Protein AF-A0A529TYB2-F1 (afdb_monomer)

Sequence (57 aa):
SPVPALASALAYFDSYRQGRGTSNLIQAQRDFFGAHGFERTGEEGAFHGPWGSGAGH

pLDDT: mean 91.19, std 12.07, range [39.91, 98.06]

Mean predicted aligned error: 5.55 Å

Nearest PDB structures (foldseek):
  2w8z-assembly1_B  TM=9.673E-01  e=9.367E-05  Geobacillus stearothermophilus
  3fwn-assembly1_B  TM=9.596E-01  e=1.446E-04  Escherichia coli K-12
  2iyo-assembly1_A  TM=9.511E-01  e=1.345E-04  Lactococcus lactis
  2iz0-assembly1_B  TM=9.643E-01  e=3.708E-04  Lactococcus lactis
  7cb5-assembly1_B  TM=9.668E-01  e=3.987E-04  Staphylococcus aureus subsp. aureus str. Newman

Secondary structure (DSSP, 8-state):
---HHHHHHHHHHHHHH-SS-SHHHHHHHHHHHH---EEETTEEEEE-----S-S--

Foldseek 3Di:
DDDVVVVVVVVVVVVVPDPDDPCVVVQLVCCLQPVPFDDDVPDDDTDHDPNDPPPDD

Radius of gyration: 16.43 Å; Cα contacts (8 Å, |Δi|>4): 34; chains: 1; bounding box: 33×26×43 Å

Structure (mmCIF, N/CA/C/O backbone):
data_AF-A0A529TYB2-F1
#
_entry.id   AF-A0A529TYB2-F1
#
loop_
_atom_site.group_PDB
_atom_site.id
_atom_site.type_symbol
_atom_site.label_atom_id
_atom_site.label_alt_id
_atom_site.label_comp_id
_atom_site.label_asym_id
_atom_site.label_entity_id
_atom_site.label_seq_id
_atom_site.pdbx_PDB_ins_code
_atom_site.Cartn_x
_atom_site.Cartn_y
_atom_site.Cartn_z
_atom_site.occupancy
_atom_site.B_iso_or_equiv
_atom_site.auth_seq_id
_atom_site.auth_comp_id
_atom_site.auth_asym_id
_atom_site.auth_atom_id
_atom_site.pdbx_PDB_model_num
ATOM 1 N N . SER A 1 1 ? -11.138 7.944 24.720 1.00 74.50 1 SER A N 1
ATOM 2 C CA . SER A 1 1 ? -10.000 7.012 24.850 1.00 74.50 1 SER A CA 1
ATOM 3 C C . SER A 1 1 ? -9.752 6.274 23.552 1.00 74.50 1 SER A C 1
ATOM 5 O O . SER A 1 1 ? -10.726 5.979 22.869 1.00 74.50 1 SER A O 1
ATOM 7 N N . PRO A 1 2 ? -8.488 5.980 23.208 1.00 87.69 2 PRO A N 1
ATOM 8 C CA . PRO A 1 2 ? -8.152 5.149 22.053 1.00 87.69 2 PRO A CA 1
ATOM 9 C C . PRO A 1 2 ? -8.632 3.699 22.250 1.00 87.69 2 PRO A C 1
ATOM 11 O O . PRO A 1 2 ? -8.611 3.186 23.367 1.00 87.69 2 PRO A O 1
ATOM 14 N N . VAL A 1 3 ? -9.051 3.046 21.160 1.00 93.94 3 VAL A N 1
ATOM 15 C CA . VAL A 1 3 ? -9.558 1.655 21.131 1.00 93.94 3 VAL A CA 1
ATOM 16 C C . VAL A 1 3 ? -8.758 0.780 20.149 1.00 93.94 3 VAL A C 1
ATOM 18 O O . VAL A 1 3 ? -9.311 0.265 19.178 1.00 93.94 3 VAL A O 1
ATOM 21 N N . PRO A 1 4 ? -7.440 0.605 20.354 1.00 95.88 4 PRO A N 1
ATOM 22 C CA . PRO A 1 4 ? -6.548 0.033 19.342 1.00 95.88 4 PRO A CA 1
ATOM 23 C C . PRO A 1 4 ? -6.904 -1.408 18.951 1.00 95.88 4 PRO A C 1
ATOM 25 O O . PRO A 1 4 ? -6.922 -1.726 17.769 1.00 95.88 4 PRO A O 1
ATOM 28 N N . ALA A 1 5 ? -7.250 -2.269 19.914 1.00 97.44 5 ALA A N 1
ATOM 29 C CA . ALA A 1 5 ? -7.599 -3.662 19.624 1.00 97.44 5 ALA A CA 1
ATOM 30 C C . ALA A 1 5 ? -8.878 -3.778 18.775 1.00 97.44 5 ALA A C 1
ATOM 32 O O . ALA A 1 5 ? -8.908 -4.522 17.797 1.00 97.44 5 ALA A O 1
ATOM 33 N N . LEU A 1 6 ? -9.912 -3.001 19.114 1.00 96.81 6 LEU A N 1
ATOM 34 C CA . LEU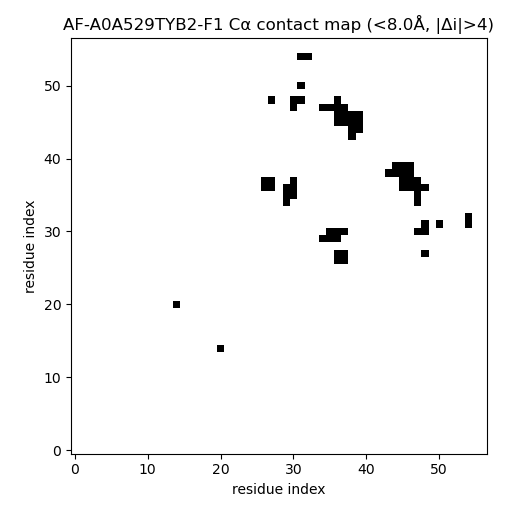 A 1 6 ? -11.167 -2.979 18.364 1.00 96.81 6 LEU A CA 1
ATOM 35 C C . LEU A 1 6 ? -10.975 -2.383 16.963 1.00 96.81 6 LEU A C 1
ATOM 37 O O . LEU A 1 6 ? -11.491 -2.932 15.993 1.00 96.81 6 LEU A O 1
ATOM 41 N N . ALA A 1 7 ? -10.202 -1.299 16.847 1.00 97.81 7 ALA A N 1
ATOM 42 C CA . ALA A 1 7 ? -9.889 -0.684 15.561 1.00 97.81 7 ALA A CA 1
ATOM 43 C C . ALA A 1 7 ? -9.145 -1.657 14.631 1.00 97.81 7 ALA A C 1
ATOM 45 O O . ALA A 1 7 ? -9.522 -1.800 13.470 1.00 97.81 7 ALA A O 1
ATOM 46 N N . SER A 1 8 ? -8.145 -2.381 15.146 1.00 97.56 8 SER A N 1
ATOM 47 C CA . SER A 1 8 ? -7.415 -3.392 14.374 1.00 97.56 8 SER A CA 1
ATOM 48 C C . SER A 1 8 ? -8.301 -4.567 13.961 1.00 97.56 8 SER A C 1
ATOM 50 O O . SER A 1 8 ? -8.209 -5.025 12.824 1.00 97.56 8 SER A O 1
ATOM 52 N N . ALA A 1 9 ? -9.181 -5.042 14.851 1.00 98.06 9 ALA A N 1
ATOM 53 C CA . ALA A 1 9 ? -10.110 -6.125 14.533 1.00 98.06 9 ALA A CA 1
ATOM 54 C C . ALA A 1 9 ? -11.074 -5.734 13.400 1.00 98.06 9 ALA 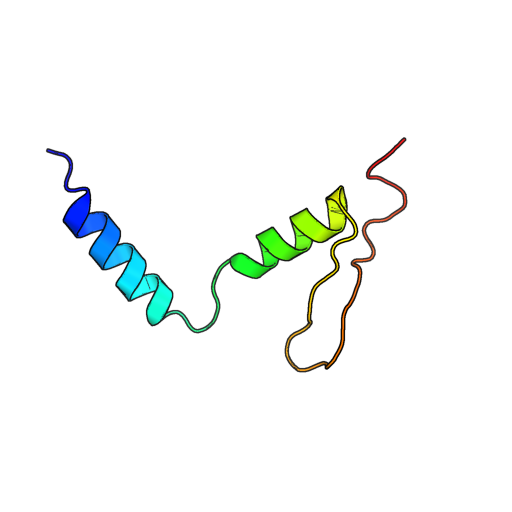A C 1
ATOM 56 O O . ALA A 1 9 ? -11.287 -6.518 12.475 1.00 98.06 9 ALA A O 1
ATOM 57 N N . LEU A 1 10 ? -11.605 -4.506 13.436 1.00 97.25 10 LEU A N 1
ATOM 58 C CA . LEU A 1 10 ? -12.479 -3.992 12.384 1.00 97.25 10 LEU A CA 1
ATOM 59 C C . LEU A 1 10 ? -11.727 -3.814 11.060 1.00 97.25 10 LEU A C 1
ATOM 61 O O . LEU A 1 10 ? -12.199 -4.281 10.028 1.00 97.25 10 LEU A O 1
ATOM 65 N N . ALA A 1 11 ? -10.531 -3.221 11.091 1.00 96.88 11 ALA A N 1
ATOM 66 C CA . ALA A 1 11 ? -9.709 -3.036 9.896 1.00 96.88 11 ALA A CA 1
ATOM 67 C C . ALA A 1 11 ? -9.344 -4.374 9.227 1.00 96.88 11 ALA A C 1
ATOM 69 O O . ALA A 1 11 ? -9.361 -4.477 7.998 1.00 96.88 11 ALA A O 1
ATOM 70 N N . TYR A 1 12 ? -9.056 -5.410 10.022 1.00 96.31 12 TYR A N 1
ATOM 71 C CA . TYR A 1 12 ? -8.821 -6.761 9.514 1.00 96.31 12 TYR A CA 1
ATOM 72 C C . TYR A 1 12 ? -10.071 -7.334 8.843 1.00 96.31 12 TYR A C 1
ATOM 74 O O . TYR A 1 12 ? -9.998 -7.796 7.706 1.00 96.31 12 TYR A O 1
ATOM 82 N N . PHE A 1 13 ? -11.219 -7.272 9.524 1.00 97.25 13 PHE A N 1
ATOM 83 C CA . PHE A 1 13 ? -12.479 -7.781 8.988 1.00 97.25 13 PHE A CA 1
ATOM 84 C C . PHE A 1 13 ? -12.876 -7.072 7.685 1.00 97.25 13 PHE A C 1
ATOM 86 O O . PHE A 1 13 ? -13.253 -7.725 6.712 1.00 97.25 13 PHE A O 1
ATOM 93 N N . ASP A 1 14 ? -12.727 -5.748 7.639 1.00 96.38 14 ASP A N 1
ATOM 94 C CA . ASP A 1 14 ? -13.001 -4.937 6.454 1.00 96.38 14 ASP A CA 1
ATOM 95 C C . ASP A 1 14 ? -12.057 -5.260 5.295 1.00 96.38 14 ASP A C 1
ATOM 97 O O . ASP A 1 14 ? -12.516 -5.431 4.167 1.00 96.38 14 ASP A O 1
ATOM 101 N N . SER A 1 15 ? -10.763 -5.436 5.570 1.00 95.75 15 SER A N 1
ATOM 102 C CA . SER A 1 15 ? -9.790 -5.833 4.547 1.00 95.75 15 SER A CA 1
ATOM 103 C C . SER A 1 15 ? -10.060 -7.243 4.018 1.00 95.75 15 SER A C 1
ATOM 105 O O . SER A 1 15 ? -9.921 -7.485 2.823 1.00 95.75 15 SER A O 1
ATOM 107 N N . TYR A 1 16 ? -10.480 -8.173 4.882 1.00 95.75 16 TYR A N 1
ATOM 108 C CA . TYR A 1 16 ? -10.761 -9.558 4.496 1.00 95.75 16 TYR A CA 1
ATOM 109 C C . TYR A 1 16 ? -11.951 -9.667 3.536 1.00 95.75 16 TYR A C 1
ATOM 111 O O . TYR A 1 16 ? -11.910 -10.420 2.566 1.00 95.75 16 TYR A O 1
ATOM 119 N N . ARG A 1 17 ? -13.012 -8.892 3.781 1.00 96.25 17 ARG A N 1
ATOM 120 C CA . ARG A 1 17 ? -14.212 -8.880 2.927 1.00 96.25 17 ARG A CA 1
ATOM 121 C C . ARG A 1 17 ? -14.073 -7.995 1.684 1.00 96.25 17 ARG A C 1
ATOM 123 O O . ARG A 1 17 ? -14.956 -8.004 0.826 1.00 96.25 17 ARG A O 1
ATOM 130 N N . GLN A 1 18 ? -13.001 -7.214 1.575 1.00 95.12 18 GLN A N 1
ATOM 131 C CA . GLN A 1 18 ? -12.764 -6.325 0.446 1.00 95.12 18 GLN A CA 1
ATOM 132 C C . GLN A 1 18 ? -12.140 -7.095 -0.727 1.00 95.12 18 GLN A C 1
ATOM 134 O O . GLN A 1 18 ? -10.959 -7.423 -0.720 1.00 95.12 18 GLN A O 1
ATOM 139 N N . GLY A 1 19 ? -12.916 -7.321 -1.792 1.00 92.81 19 GLY A N 1
ATOM 140 C CA . GLY A 1 19 ? -12.457 -8.091 -2.960 1.00 92.81 19 GLY A CA 1
ATOM 141 C C . GLY A 1 19 ? -11.259 -7.494 -3.718 1.00 92.81 19 GLY A C 1
ATOM 142 O O . GLY A 1 19 ? -10.568 -8.217 -4.431 1.00 92.81 19 GLY A O 1
ATOM 143 N N . ARG A 1 20 ? -10.988 -6.187 -3.579 1.00 91.62 20 ARG A N 1
ATOM 144 C CA . ARG A 1 20 ? -9.778 -5.526 -4.103 1.00 91.62 20 ARG A CA 1
ATOM 145 C C . ARG A 1 20 ? -9.266 -4.483 -3.114 1.00 91.62 20 ARG A C 1
ATOM 147 O O . ARG A 1 20 ? -9.919 -3.459 -2.914 1.00 91.62 20 ARG A O 1
ATOM 154 N N . GLY A 1 21 ? -8.110 -4.751 -2.514 1.00 91.88 21 GLY A N 1
ATOM 155 C CA . GLY A 1 21 ? -7.409 -3.823 -1.625 1.00 91.88 21 GLY A CA 1
ATOM 156 C C . GLY A 1 21 ? -6.513 -2.828 -2.368 1.00 91.88 21 GLY A C 1
ATOM 157 O O . GLY A 1 21 ? -6.534 -2.728 -3.593 1.00 91.88 21 GLY A O 1
ATOM 158 N N . THR A 1 22 ? -5.686 -2.113 -1.610 1.00 94.12 22 THR A N 1
ATOM 159 C CA . THR A 1 22 ? -4.756 -1.079 -2.104 1.00 94.12 22 THR A CA 1
ATOM 160 C C . THR A 1 22 ? -3.342 -1.600 -2.389 1.00 94.12 22 THR A C 1
ATOM 162 O O . THR A 1 22 ? -2.437 -0.823 -2.696 1.00 94.12 22 THR A O 1
ATOM 165 N N . SER A 1 23 ? -3.122 -2.918 -2.305 1.00 95.12 23 SER A N 1
ATOM 166 C CA . SER A 1 23 ? -1.803 -3.543 -2.488 1.00 95.12 23 SER A CA 1
ATOM 167 C C . SER A 1 23 ? -1.208 -3.326 -3.884 1.00 95.12 23 SER A C 1
ATOM 169 O O . SER A 1 23 ? 0.010 -3.360 -4.042 1.00 95.12 23 SER A O 1
ATOM 171 N N . ASN A 1 24 ? -2.036 -3.038 -4.889 1.00 95.50 24 ASN A N 1
ATOM 172 C CA . ASN A 1 24 ? -1.592 -2.693 -6.238 1.00 95.50 24 ASN A CA 1
ATOM 173 C C . ASN A 1 24 ? -0.683 -1.452 -6.262 1.00 95.50 24 ASN A C 1
ATOM 175 O O . ASN A 1 24 ? 0.278 -1.422 -7.024 1.00 95.50 24 ASN 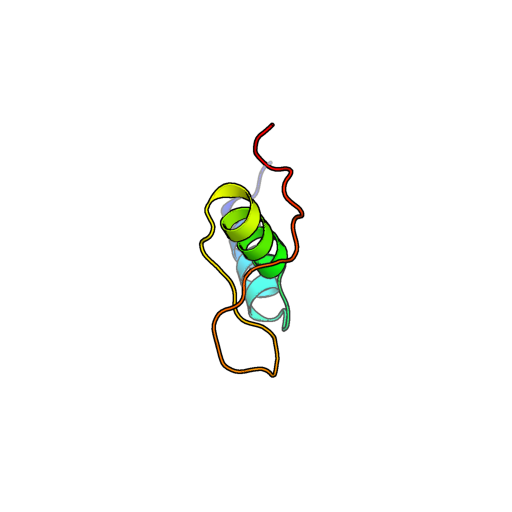A O 1
ATOM 179 N N . LEU A 1 25 ? -0.944 -0.456 -5.409 1.00 96.38 25 LEU A N 1
ATOM 180 C CA . LEU A 1 25 ? -0.091 0.731 -5.300 1.00 96.38 25 LEU A CA 1
ATOM 181 C C . LEU A 1 25 ? 1.277 0.381 -4.711 1.00 96.38 25 LEU A C 1
ATOM 183 O O . LEU A 1 25 ? 2.297 0.858 -5.198 1.00 96.38 25 LEU A O 1
ATOM 187 N N . ILE A 1 26 ? 1.306 -0.500 -3.709 1.00 96.75 26 ILE A N 1
ATOM 188 C CA . ILE A 1 26 ? 2.554 -0.993 -3.113 1.00 96.75 26 ILE A CA 1
ATOM 189 C C . ILE A 1 26 ? 3.370 -1.751 -4.164 1.00 96.75 26 ILE A C 1
ATOM 191 O O . ILE A 1 26 ? 4.572 -1.534 -4.285 1.00 96.75 26 ILE A O 1
ATOM 195 N N . GLN A 1 27 ? 2.725 -2.608 -4.959 1.00 97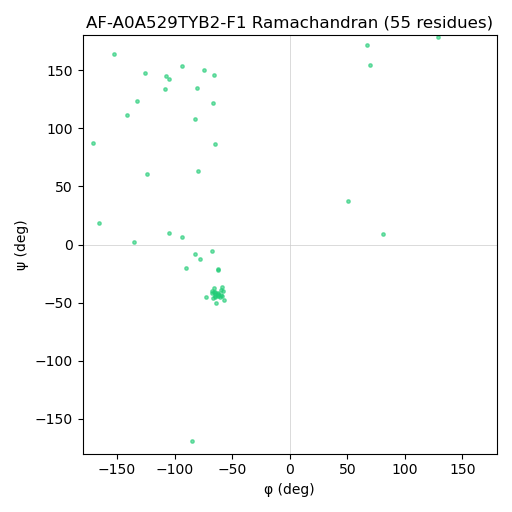.38 27 GLN A N 1
ATOM 196 C CA . GLN A 1 27 ? 3.392 -3.323 -6.047 1.00 97.38 27 GLN A CA 1
ATOM 197 C C . GLN A 1 27 ? 3.956 -2.369 -7.108 1.00 97.38 27 GLN A C 1
ATOM 199 O O . GLN A 1 27 ? 5.110 -2.520 -7.497 1.00 97.38 27 GLN A O 1
ATOM 204 N N . ALA A 1 28 ? 3.195 -1.344 -7.502 1.00 96.00 28 ALA A N 1
ATOM 205 C CA . ALA A 1 28 ? 3.674 -0.303 -8.407 1.00 96.00 28 ALA A CA 1
ATOM 206 C C . ALA A 1 28 ? 4.902 0.435 -7.847 1.00 96.00 28 ALA A C 1
ATOM 208 O O . ALA A 1 28 ? 5.878 0.625 -8.560 1.00 96.00 28 ALA A O 1
ATOM 209 N N . GLN A 1 29 ? 4.892 0.798 -6.561 1.00 96.88 29 GLN A N 1
ATOM 210 C CA . GLN A 1 29 ? 6.027 1.458 -5.908 1.00 96.88 29 GLN A CA 1
ATOM 211 C C . GLN A 1 29 ? 7.266 0.555 -5.847 1.00 96.88 29 GLN A C 1
ATOM 213 O O . GLN A 1 29 ? 8.367 0.997 -6.168 1.00 96.88 29 GLN A O 1
ATOM 218 N N . ARG A 1 30 ? 7.098 -0.718 -5.463 1.00 97.25 30 ARG A N 1
ATOM 219 C CA . ARG A 1 30 ? 8.189 -1.708 -5.433 1.00 97.25 30 ARG A CA 1
ATOM 220 C C . ARG A 1 30 ? 8.829 -1.879 -6.805 1.00 97.25 30 ARG A C 1
ATOM 222 O O . ARG A 1 30 ? 10.046 -2.013 -6.895 1.00 97.25 30 ARG A O 1
ATOM 229 N N . ASP A 1 31 ? 8.014 -1.882 -7.852 1.00 96.75 31 ASP A N 1
ATOM 230 C CA . ASP A 1 31 ? 8.502 -1.992 -9.216 1.00 96.75 31 ASP A CA 1
ATOM 231 C C . ASP A 1 31 ? 9.187 -0.704 -9.694 1.00 96.75 31 ASP A C 1
ATOM 233 O O . ASP A 1 31 ? 10.300 -0.764 -10.206 1.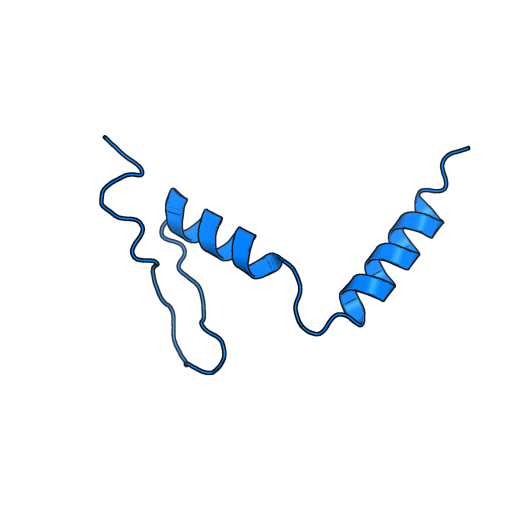00 96.75 31 ASP A O 1
ATOM 237 N N . PHE A 1 32 ? 8.584 0.458 -9.435 1.00 95.44 32 PHE A N 1
ATOM 238 C CA . PHE A 1 32 ? 9.134 1.763 -9.809 1.00 95.44 32 PHE A CA 1
ATOM 239 C C . PHE A 1 32 ? 10.535 2.002 -9.226 1.00 95.44 32 PHE A C 1
ATOM 241 O O . PHE A 1 32 ? 11.442 2.405 -9.949 1.00 95.44 32 PHE A O 1
ATOM 248 N N . PHE A 1 33 ? 10.728 1.743 -7.928 1.00 94.62 33 PHE A N 1
ATOM 249 C CA . PHE A 1 33 ? 12.0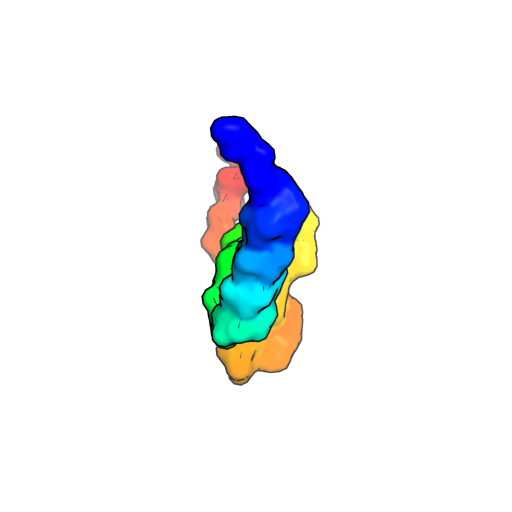00 2.024 -7.248 1.00 94.62 33 PHE A CA 1
ATOM 250 C C . PHE A 1 33 ? 13.002 0.863 -7.274 1.00 94.62 33 PHE A C 1
ATOM 252 O O . PHE A 1 33 ? 14.186 1.087 -7.035 1.00 94.62 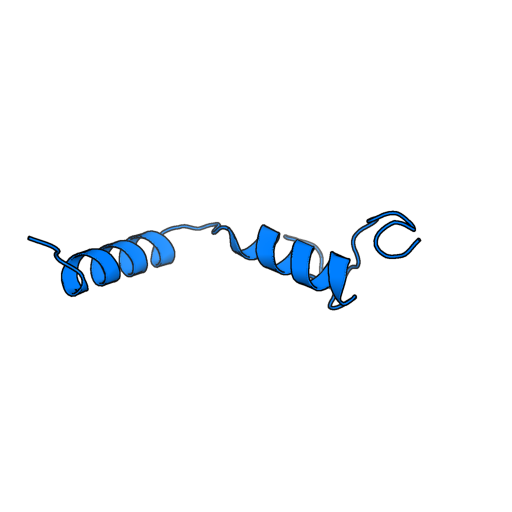33 PHE A O 1
ATOM 259 N N . GLY A 1 34 ? 12.546 -0.372 -7.501 1.00 94.31 34 GLY A N 1
ATOM 260 C CA . GLY A 1 34 ? 13.360 -1.574 -7.285 1.00 94.31 34 GLY A CA 1
ATOM 261 C C . GLY A 1 34 ? 13.303 -2.618 -8.394 1.00 94.31 34 GLY A C 1
ATOM 262 O O . GLY A 1 34 ? 13.908 -3.672 -8.232 1.00 94.31 34 GLY A O 1
ATOM 263 N N . ALA A 1 35 ? 12.577 -2.368 -9.490 1.00 94.38 35 ALA A N 1
ATOM 264 C CA . ALA A 1 35 ? 12.378 -3.325 -10.581 1.00 94.38 35 ALA A CA 1
ATOM 265 C C . ALA A 1 35 ? 11.917 -4.714 -10.087 1.00 94.38 35 ALA A C 1
ATOM 267 O O . ALA A 1 35 ? 12.345 -5.750 -10.588 1.00 94.38 35 ALA A O 1
ATOM 268 N N . HIS A 1 36 ? 11.058 -4.744 -9.063 1.00 95.69 36 HIS A N 1
ATOM 269 C CA . HIS A 1 36 ? 10.549 -5.985 -8.471 1.00 95.69 36 HIS A CA 1
ATOM 270 C C . HIS A 1 36 ? 9.444 -6.666 -9.293 1.00 95.69 36 HIS A C 1
ATOM 272 O O . HIS A 1 36 ? 9.093 -7.807 -8.995 1.00 95.69 36 HIS A O 1
ATOM 278 N N . GLY A 1 37 ? 8.880 -5.982 -10.289 1.00 95.69 37 GLY A N 1
ATOM 279 C CA . GLY A 1 37 ? 7.759 -6.465 -11.083 1.00 95.69 37 GLY A CA 1
ATOM 280 C C . GLY A 1 37 ? 6.444 -6.588 -10.303 1.00 95.69 37 GLY A C 1
ATOM 281 O O . GLY A 1 37 ? 6.370 -6.438 -9.077 1.00 95.69 37 GLY A O 1
ATOM 282 N N . PHE A 1 38 ? 5.367 -6.861 -11.033 1.00 97.31 38 PHE A N 1
ATOM 283 C CA . PHE A 1 38 ? 4.043 -7.159 -10.490 1.00 97.31 38 PHE A CA 1
ATOM 284 C C . PHE A 1 38 ? 3.226 -8.040 -11.442 1.00 97.31 38 PHE A C 1
ATOM 286 O O . PHE A 1 38 ? 3.534 -8.147 -12.624 1.00 97.31 38 PHE A O 1
ATOM 293 N N . GLU A 1 39 ? 2.158 -8.645 -10.929 1.00 97.31 39 GLU A N 1
ATOM 294 C CA . GLU A 1 39 ? 1.189 -9.413 -11.719 1.00 97.31 39 GLU A CA 1
ATOM 295 C C . GLU A 1 39 ? 0.002 -8.538 -12.142 1.00 97.31 39 GLU A C 1
ATOM 297 O O . GLU A 1 39 ? -0.369 -7.577 -11.455 1.00 97.31 39 GLU A O 1
ATOM 302 N N . ARG A 1 40 ? -0.644 -8.890 -13.256 1.00 95.19 40 ARG A N 1
ATOM 303 C CA . ARG A 1 40 ? -1.845 -8.209 -13.754 1.00 95.19 40 ARG A CA 1
ATOM 304 C C . ARG A 1 40 ? -3.079 -9.078 -13.549 1.00 95.19 40 ARG A C 1
ATOM 306 O O . ARG A 1 40 ? -3.045 -10.296 -13.646 1.00 95.19 40 ARG A O 1
ATOM 313 N N . THR A 1 41 ? -4.214 -8.446 -13.256 1.00 94.69 41 THR A N 1
ATOM 314 C CA . THR A 1 41 ? -5.471 -9.191 -13.106 1.00 94.69 41 THR A CA 1
ATOM 315 C C . THR A 1 41 ? -5.888 -9.779 -14.454 1.00 94.69 41 THR A C 1
ATOM 317 O O . THR A 1 41 ? -6.124 -9.025 -15.391 1.00 94.69 41 THR A O 1
ATOM 320 N N . GLY A 1 42 ? -6.038 -11.104 -14.518 1.00 95.94 42 GLY A N 1
ATOM 321 C CA . GLY A 1 42 ? -6.495 -11.806 -15.723 1.00 95.94 42 GLY A CA 1
ATOM 322 C C . GLY A 1 42 ? -5.410 -12.042 -16.776 1.00 95.94 42 GLY A C 1
ATOM 323 O O . GLY A 1 42 ? -5.736 -12.482 -17.872 1.00 95.94 42 GLY A O 1
ATOM 324 N N . GLU A 1 43 ? -4.145 -11.773 -16.452 1.00 97.12 43 GLU A N 1
ATOM 325 C CA . GLU A 1 43 ? -3.002 -12.011 -17.332 1.00 97.12 43 GLU A CA 1
ATOM 3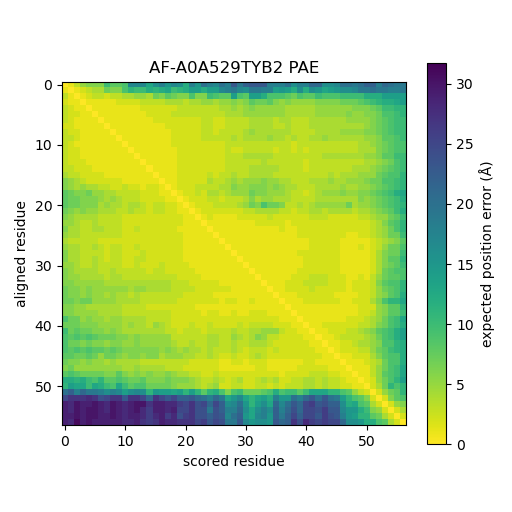26 C C . GLU A 1 43 ? -1.913 -12.727 -16.525 1.00 97.12 43 GLU A C 1
ATOM 328 O O . GLU A 1 43 ? -1.502 -12.249 -15.467 1.00 97.12 43 GLU A O 1
ATOM 333 N N . GLU A 1 44 ? -1.477 -13.894 -16.994 1.00 95.94 44 GLU A N 1
ATOM 334 C CA . GLU A 1 44 ? -0.443 -14.678 -16.319 1.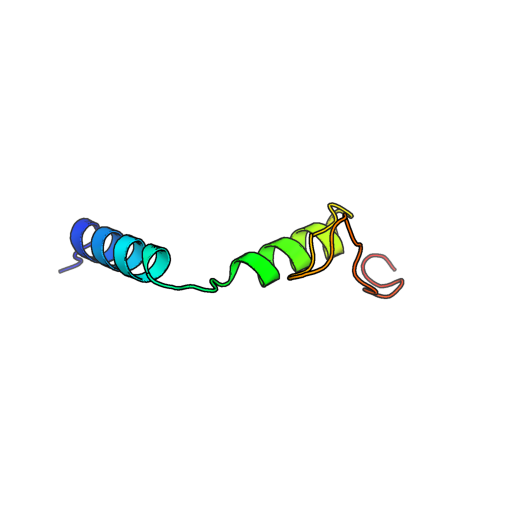00 95.94 44 GLU A CA 1
ATOM 335 C C . GLU A 1 44 ? 0.948 -14.121 -16.645 1.00 95.94 44 GLU A C 1
ATOM 337 O O . GLU A 1 44 ? 1.252 -13.823 -17.801 1.00 95.94 44 GLU A O 1
ATOM 342 N N . GLY A 1 45 ? 1.798 -13.986 -15.626 1.00 95.25 45 GLY A N 1
ATOM 343 C CA . GLY A 1 45 ? 3.184 -13.545 -15.776 1.00 95.25 45 GLY A CA 1
ATOM 344 C C . GLY A 1 45 ? 3.580 -12.395 -14.851 1.00 95.25 45 GLY A C 1
ATOM 345 O O . GLY A 1 45 ? 2.778 -11.873 -14.076 1.00 95.25 45 GLY A O 1
ATOM 346 N N . ALA A 1 46 ? 4.852 -12.004 -14.952 1.00 95.00 46 ALA A N 1
ATOM 347 C CA . ALA A 1 46 ? 5.430 -10.875 -14.234 1.00 95.00 46 ALA A CA 1
ATOM 348 C C . ALA A 1 46 ? 5.698 -9.718 -15.201 1.00 95.00 46 ALA A C 1
ATOM 350 O O . ALA A 1 46 ? 6.267 -9.904 -16.277 1.00 95.00 46 ALA A O 1
ATOM 351 N N . PHE A 1 47 ? 5.299 -8.518 -14.798 1.00 96.62 47 PHE A N 1
ATOM 352 C CA . PHE A 1 47 ? 5.333 -7.323 -15.626 1.00 96.62 47 PHE A CA 1
ATOM 353 C C . PHE A 1 47 ? 6.094 -6.205 -14.925 1.00 96.62 47 PHE A C 1
ATOM 355 O O . PHE A 1 47 ? 6.009 -6.061 -13.707 1.00 96.62 47 PHE A O 1
ATOM 362 N N . HIS A 1 48 ? 6.764 -5.372 -15.717 1.00 95.88 48 HIS A N 1
ATOM 363 C CA . HIS A 1 48 ? 7.282 -4.080 -15.278 1.00 95.88 48 HIS A CA 1
ATOM 364 C C . HIS A 1 48 ? 6.409 -2.957 -15.839 1.00 95.88 48 HIS A C 1
ATOM 366 O O . HIS A 1 48 ? 5.905 -3.035 -16.966 1.00 95.88 48 HIS A O 1
ATOM 372 N N . GLY A 1 49 ? 6.199 -1.915 -15.043 1.00 92.25 49 GLY A N 1
ATOM 373 C CA . GLY A 1 49 ? 5.458 -0.734 -15.460 1.00 92.25 49 GLY A CA 1
ATOM 374 C C . GLY A 1 49 ? 6.282 0.149 -16.405 1.00 92.25 49 GLY A C 1
ATOM 375 O O . GLY A 1 49 ? 7.509 0.197 -16.308 1.00 92.25 49 GLY A O 1
ATOM 376 N N . PRO A 1 50 ? 5.634 0.887 -17.323 1.00 90.50 50 PRO A N 1
ATOM 377 C CA . PRO A 1 50 ? 6.299 1.840 -18.205 1.00 90.50 50 PRO A CA 1
ATOM 378 C C . PRO A 1 50 ? 6.576 3.144 -17.447 1.00 90.50 50 PRO A C 1
ATOM 380 O O . PRO A 1 50 ? 6.036 4.199 -17.769 1.00 90.50 50 PRO A O 1
ATOM 383 N N . TRP A 1 51 ? 7.402 3.070 -16.407 1.00 89.19 51 TRP A N 1
ATOM 384 C CA . TRP A 1 51 ? 7.685 4.184 -15.499 1.00 89.19 51 TRP A CA 1
ATOM 385 C C . TRP A 1 51 ? 8.458 5.346 -16.148 1.00 89.19 51 TRP A C 1
ATOM 387 O O . TRP A 1 51 ? 8.648 6.383 -15.516 1.00 89.19 51 TRP A O 1
ATOM 397 N N . GLY A 1 52 ? 8.881 5.182 -17.410 1.00 76.62 52 GLY A N 1
ATOM 398 C CA . GLY A 1 52 ? 9.812 6.073 -18.096 1.00 76.62 52 GLY A CA 1
ATOM 399 C C . GLY A 1 52 ? 11.220 5.952 -17.509 1.00 76.62 52 GLY A C 1
ATOM 400 O O . GLY A 1 52 ? 11.404 5.575 -16.353 1.00 76.62 52 GLY A O 1
ATOM 401 N N . SER A 1 53 ? 12.254 6.260 -18.290 1.00 64.56 53 SER A N 1
ATOM 402 C CA . SER A 1 53 ? 13.589 6.505 -17.735 1.00 64.56 53 SER A CA 1
ATOM 403 C C . SER A 1 53 ? 13.521 7.767 -16.863 1.00 64.56 53 SER A C 1
ATOM 405 O O . SER A 1 53 ? 13.694 8.871 -17.369 1.00 64.56 53 SER A O 1
ATOM 407 N N . GLY A 1 54 ? 13.150 7.622 -15.591 1.00 60.62 54 GLY A N 1
ATOM 408 C CA . GLY A 1 54 ? 12.809 8.769 -14.744 1.00 60.62 54 GLY A CA 1
ATOM 409 C C . GLY A 1 54 ? 12.733 8.488 -13.243 1.00 60.62 54 GLY A C 1
ATOM 410 O O . GLY A 1 54 ? 12.146 9.279 -12.515 1.00 60.62 54 GLY A O 1
ATOM 411 N N . ALA A 1 55 ? 13.324 7.392 -12.761 1.00 56.72 55 ALA A N 1
ATOM 412 C CA . ALA A 1 55 ? 13.627 7.215 -11.332 1.00 56.72 55 ALA A CA 1
ATOM 413 C C . ALA A 1 55 ? 15.127 7.407 -11.025 1.00 56.72 55 ALA A C 1
ATOM 415 O O . ALA A 1 55 ? 15.592 7.117 -9.927 1.00 56.72 55 ALA A O 1
ATOM 416 N N . GLY A 1 56 ? 15.892 7.888 -12.005 1.00 55.94 56 GLY A N 1
ATOM 417 C CA . GLY A 1 56 ? 17.311 8.169 -11.868 1.00 55.94 56 GLY A CA 1
ATOM 418 C C . GLY A 1 56 ? 17.802 8.909 -13.096 1.00 55.94 56 GLY A C 1
ATOM 419 O O . GLY A 1 56 ? 18.178 8.250 -14.061 1.00 55.94 56 GLY A O 1
ATOM 420 N N . HIS A 1 57 ? 17.686 10.237 -13.062 1.00 39.91 57 HIS A N 1
ATOM 421 C CA . HIS A 1 57 ? 18.555 11.316 -13.568 1.00 39.91 57 HIS A CA 1
ATOM 422 C C . HIS A 1 57 ? 17.751 12.617 -13.470 1.00 39.91 57 HIS A C 1
ATOM 424 O O . HIS A 1 57 ? 16.649 12.672 -14.061 1.00 39.91 57 HIS A O 1
#

Solvent-accessible surface area (backbone atoms only — not comparable to full-atom values): 3776 Å² total; per-residue (Å²): 133,91,56,66,70,62,52,51,52,48,52,49,54,54,56,69,74,41,94,74,75,71,61,65,59,55,38,50,51,44,22,66,80,62,73,65,35,40,73,52,93,95,48,93,64,78,41,75,77,92,72,62,100,62,87,79,126